Protein AF-A0A523YJK0-F1 (afdb_monomer_lite)

Secondary structure (DSSP, 8-state):
-PPEEEEEETTT--EEEEEHHHHHHHHHHHHH-TT-EEEEETTT--B-SS--TT--EEEEEE------

pLDDT: mean 86.33, std 12.62, range [39.94, 95.56]

Foldseek 3Di:
DFQWAWEAEPPVRDIDTDGQVVVQVVLVCQCPDPQHKFKAQPVVRDTDSHDDPPGRYIYIYRNPPPPD

Sequence (68 aa):
MTRMIKVRTLGSGEIREVTIQEAEKILEDTYNDPVGGLVADARTREVIYKISPNVEQIVIMEQMLGGG

Structure (mmCIF, N/CA/C/O backbone):
data_AF-A0A523YJK0-F1
#
_entry.id   AF-A0A523YJK0-F1
#
loop_
_atom_site.group_PDB
_atom_site.id
_atom_site.type_symbol
_atom_site.label_atom_id
_atom_site.label_alt_id
_atom_site.label_comp_id
_atom_site.label_asym_id
_atom_site.label_entity_id
_atom_site.label_seq_id
_atom_site.pdbx_PDB_ins_code
_atom_site.Cartn_x
_atom_site.Cartn_y
_atom_site.Cartn_z
_atom_site.occupancy
_atom_site.B_iso_or_equiv
_atom_site.auth_seq_id
_atom_site.auth_comp_id
_atom_site.auth_asym_id
_atom_site.auth_atom_id
_atom_site.pdbx_PDB_model_num
ATOM 1 N N . MET A 1 1 ? -6.107 -3.022 20.186 1.00 57.84 1 MET A N 1
ATOM 2 C CA . MET A 1 1 ? -5.504 -3.917 19.176 1.00 57.84 1 MET A CA 1
ATOM 3 C C . MET A 1 1 ? -5.215 -3.072 17.953 1.00 57.84 1 MET A C 1
ATOM 5 O O . MET A 1 1 ? -6.130 -2.410 17.478 1.00 57.84 1 MET A O 1
ATOM 9 N N . THR A 1 2 ? -3.964 -3.011 17.511 1.00 75.88 2 THR A N 1
ATOM 10 C CA . THR A 1 2 ? -3.585 -2.256 16.310 1.00 75.88 2 THR A CA 1
ATOM 11 C C . THR A 1 2 ? -3.984 -3.070 15.085 1.00 75.88 2 THR A C 1
ATOM 13 O O . THR A 1 2 ? -3.667 -4.255 15.012 1.00 75.88 2 THR A O 1
ATOM 16 N N . ARG A 1 3 ? -4.741 -2.473 14.159 1.00 83.56 3 ARG A N 1
ATOM 17 C CA . ARG A 1 3 ? -5.140 -3.142 12.916 1.00 83.56 3 ARG A CA 1
ATOM 1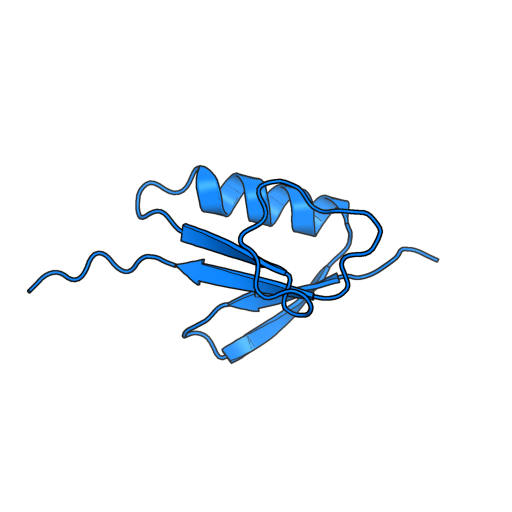8 C C . ARG A 1 3 ? -3.915 -3.280 12.014 1.00 83.56 3 ARG A C 1
ATOM 20 O O . ARG A 1 3 ? -3.238 -2.287 11.757 1.00 83.56 3 ARG A O 1
ATOM 27 N N . MET A 1 4 ? -3.682 -4.498 11.539 1.00 92.50 4 MET A N 1
ATOM 28 C CA . MET A 1 4 ? -2.603 -4.819 10.611 1.00 92.50 4 MET A CA 1
ATOM 29 C C . MET A 1 4 ? -3.152 -4.920 9.185 1.00 92.50 4 MET A C 1
ATOM 31 O O . MET A 1 4 ? -4.263 -5.407 8.971 1.00 92.50 4 MET A O 1
ATOM 35 N N . ILE A 1 5 ? -2.367 -4.455 8.222 1.00 94.06 5 ILE A N 1
ATOM 36 C CA . ILE A 1 5 ? -2.606 -4.502 6.784 1.00 94.06 5 ILE A CA 1
ATOM 37 C C . ILE A 1 5 ?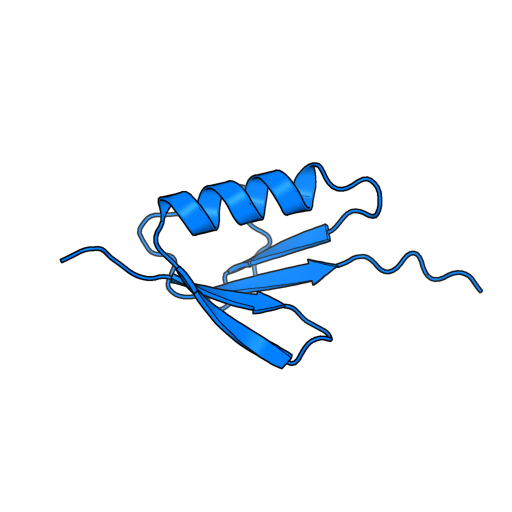 -1.511 -5.359 6.161 1.00 94.06 5 ILE A C 1
ATOM 39 O O . ILE A 1 5 ? -0.330 -5.206 6.471 1.00 94.06 5 ILE A O 1
ATOM 43 N N . LYS A 1 6 ? -1.894 -6.254 5.255 1.00 95.56 6 LYS A N 1
ATOM 44 C CA . LYS A 1 6 ? -0.946 -7.047 4.472 1.00 95.56 6 LYS A CA 1
ATOM 45 C C . LYS A 1 6 ? -0.466 -6.246 3.272 1.00 95.56 6 LYS A C 1
ATOM 47 O O . LYS A 1 6 ? -1.268 -5.747 2.493 1.00 95.56 6 LYS A O 1
ATOM 52 N N . VAL A 1 7 ? 0.837 -6.162 3.082 1.00 94.25 7 VAL A N 1
ATOM 53 C CA . VAL A 1 7 ? 1.456 -5.524 1.923 1.00 94.25 7 VAL A CA 1
ATOM 54 C C . VAL A 1 7 ? 2.137 -6.606 1.116 1.00 94.25 7 VAL A C 1
ATOM 56 O O . VAL A 1 7 ? 2.986 -7.325 1.640 1.00 94.25 7 VAL A O 1
ATOM 59 N N . ARG A 1 8 ? 1.760 -6.719 -0.154 1.00 92.81 8 ARG A N 1
ATOM 60 C CA . ARG A 1 8 ? 2.377 -7.641 -1.104 1.00 92.81 8 ARG A CA 1
ATOM 61 C C . ARG A 1 8 ? 3.022 -6.855 -2.232 1.00 92.81 8 ARG A C 1
ATOM 63 O O . ARG A 1 8 ? 2.322 -6.102 -2.899 1.00 92.81 8 ARG A O 1
ATOM 70 N N . THR A 1 9 ? 4.294 -7.097 -2.515 1.00 88.94 9 THR A N 1
ATOM 71 C CA . THR A 1 9 ? 4.942 -6.536 -3.709 1.00 88.94 9 THR A CA 1
ATOM 72 C C . THR A 1 9 ? 4.891 -7.553 -4.846 1.00 88.94 9 THR A C 1
ATOM 74 O O . THR A 1 9 ? 5.297 -8.712 -4.693 1.00 88.94 9 THR A O 1
ATOM 77 N N . LEU A 1 10 ? 4.342 -7.146 -5.989 1.00 84.06 10 LEU A N 1
ATOM 78 C CA . LEU A 1 10 ? 4.346 -7.946 -7.212 1.00 84.06 10 LEU A CA 1
ATOM 79 C C . LEU A 1 10 ? 5.791 -8.110 -7.706 1.00 84.06 10 LEU A C 1
ATOM 81 O O . LEU A 1 10 ? 6.534 -7.145 -7.781 1.00 84.06 10 LEU A O 1
ATOM 85 N N . GLY A 1 11 ? 6.197 -9.345 -8.007 1.00 79.31 11 GLY A N 1
ATOM 86 C CA . GLY A 1 11 ? 7.569 -9.686 -8.416 1.00 79.31 11 GLY A CA 1
ATOM 87 C C . GLY A 1 11 ? 8.443 -10.242 -7.286 1.00 79.31 11 GLY A C 1
ATOM 88 O O . GLY A 1 11 ? 9.137 -11.228 -7.507 1.00 79.31 11 GLY A O 1
ATOM 89 N N . SER A 1 12 ? 8.342 -9.701 -6.067 1.00 78.31 12 SER A N 1
ATOM 90 C CA . SER A 1 12 ? 9.107 -10.195 -4.903 1.00 78.31 12 SER A CA 1
ATOM 91 C C . SER A 1 12 ? 8.491 -11.457 -4.272 1.00 78.31 12 SER A C 1
ATOM 93 O O . SER A 1 12 ? 9.194 -12.327 -3.763 1.00 78.31 12 SER A O 1
ATOM 95 N N . GLY A 1 13 ? 7.159 -11.594 -4.312 1.00 76.62 13 GLY A N 1
ATOM 96 C CA . GLY A 1 13 ? 6.453 -12.712 -3.665 1.00 76.62 13 GLY A CA 1
ATOM 97 C C . GLY A 1 13 ? 6.341 -12.588 -2.139 1.00 76.62 13 GLY A C 1
ATOM 98 O O . GLY A 1 13 ? 5.603 -13.356 -1.523 1.00 76.62 13 GLY A O 1
ATOM 99 N N . GLU A 1 14 ? 6.999 -11.595 -1.543 1.00 84.00 14 GLU A N 1
ATOM 100 C CA . GLU A 1 14 ? 6.937 -11.294 -0.118 1.00 84.00 14 GLU A CA 1
ATOM 101 C C . GLU A 1 14 ? 5.585 -10.677 0.285 1.00 84.00 14 GLU A C 1
ATOM 103 O O . GLU A 1 14 ? 5.015 -9.836 -0.424 1.00 84.00 14 GLU A O 1
ATOM 108 N N . ILE A 1 15 ? 5.073 -11.106 1.443 1.00 92.12 15 ILE A N 1
ATOM 109 C CA . ILE A 1 15 ? 3.911 -10.518 2.114 1.00 92.12 15 ILE A CA 1
ATOM 110 C C . ILE A 1 15 ? 4.348 -10.110 3.518 1.00 92.12 15 ILE A C 1
ATOM 112 O O . ILE A 1 15 ? 4.749 -10.965 4.307 1.00 92.12 15 ILE A O 1
ATOM 116 N N . ARG A 1 16 ? 4.221 -8.822 3.840 1.00 93.94 16 ARG A N 1
ATOM 117 C CA . ARG A 1 16 ? 4.508 -8.269 5.173 1.00 93.94 16 ARG A CA 1
ATOM 118 C C . ARG A 1 16 ? 3.239 -7.734 5.826 1.00 93.94 16 ARG A C 1
ATOM 120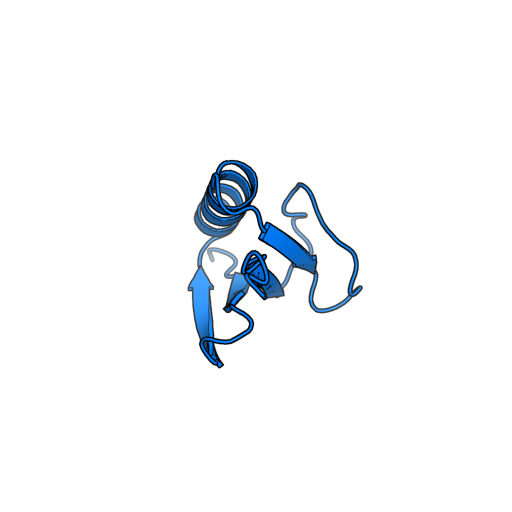 O O . ARG A 1 16 ? 2.385 -7.178 5.142 1.00 93.94 16 ARG A O 1
ATOM 127 N N . GLU A 1 17 ? 3.112 -7.893 7.137 1.00 95.38 17 GLU A N 1
ATOM 128 C CA . GLU A 1 17 ? 2.030 -7.293 7.923 1.00 95.38 17 GLU A CA 1
ATOM 129 C C . GLU A 1 17 ? 2.532 -6.006 8.569 1.00 95.38 17 GLU A C 1
ATOM 131 O O . GLU A 1 17 ? 3.545 -6.013 9.264 1.00 95.38 17 GLU A O 1
ATOM 136 N N . VAL A 1 18 ? 1.827 -4.905 8.331 1.00 94.38 18 VAL A N 1
ATOM 137 C CA . VAL A 1 18 ? 2.206 -3.568 8.799 1.00 94.38 18 VAL A CA 1
ATOM 138 C C . VAL A 1 18 ? 1.006 -2.857 9.409 1.00 94.38 18 VAL A C 1
ATOM 140 O O . VAL A 1 18 ? -0.141 -3.211 9.152 1.00 94.38 18 VAL A O 1
ATOM 143 N N . THR A 1 19 ? 1.241 -1.838 10.214 1.00 94.62 19 THR A N 1
ATOM 144 C CA . THR A 1 19 ? 0.186 -0.956 10.726 1.00 94.62 19 THR A CA 1
ATOM 145 C C . THR A 1 19 ? -0.407 -0.074 9.619 1.00 94.62 19 THR A C 1
ATOM 147 O O . THR A 1 19 ? 0.163 0.060 8.536 1.00 94.62 19 THR A O 1
ATOM 150 N N . ILE A 1 20 ? -1.549 0.572 9.882 1.00 92.25 20 ILE A N 1
ATOM 151 C CA . ILE A 1 20 ? -2.130 1.561 8.952 1.00 92.25 20 ILE A CA 1
ATOM 152 C C . ILE A 1 20 ? -1.122 2.669 8.628 1.00 92.25 20 ILE A C 1
ATOM 154 O O . ILE A 1 20 ? -0.954 3.007 7.463 1.00 92.25 20 ILE A O 1
ATOM 158 N N . GLN A 1 21 ? -0.418 3.181 9.638 1.00 92.44 21 GLN A N 1
ATOM 159 C CA . GLN A 1 21 ? 0.550 4.267 9.478 1.00 92.44 21 GLN A CA 1
ATOM 160 C C . GLN A 1 21 ? 1.729 3.853 8.591 1.00 92.44 21 GLN A C 1
ATOM 162 O O . GLN A 1 21 ? 2.197 4.619 7.753 1.00 92.44 21 GLN A O 1
ATOM 167 N N . GLU A 1 22 ? 2.207 2.620 8.747 1.00 93.69 22 GLU A N 1
ATOM 168 C CA . GLU A 1 22 ? 3.253 2.070 7.886 1.00 93.69 22 GLU A CA 1
ATOM 169 C C . GLU A 1 22 ? 2.748 1.830 6.461 1.00 93.69 22 GLU A C 1
ATOM 171 O O . GLU A 1 22 ? 3.474 2.110 5.512 1.00 93.69 22 GLU A O 1
ATOM 176 N N . ALA A 1 23 ? 1.509 1.359 6.286 1.00 93.31 23 ALA A N 1
ATOM 177 C CA . ALA A 1 23 ? 0.906 1.209 4.962 1.00 93.31 23 ALA A CA 1
ATOM 178 C C . ALA A 1 23 ? 0.747 2.559 4.243 1.00 93.31 23 ALA A C 1
ATOM 180 O O . ALA A 1 23 ? 0.996 2.637 3.041 1.00 93.31 23 ALA A O 1
ATOM 181 N N . GLU A 1 24 ? 0.365 3.616 4.965 1.00 93.88 24 GLU A N 1
ATOM 182 C CA . GLU A 1 24 ? 0.294 4.986 4.440 1.00 93.88 24 GLU A CA 1
ATOM 183 C C . GLU A 1 24 ? 1.669 5.478 3.991 1.00 93.88 24 GLU A C 1
ATOM 185 O O . GLU A 1 24 ? 1.802 5.965 2.869 1.00 93.88 24 GLU A O 1
ATOM 190 N N . LYS A 1 25 ? 2.699 5.261 4.816 1.00 93.94 25 LYS A N 1
ATOM 191 C CA . LYS A 1 25 ? 4.079 5.603 4.464 1.00 93.94 25 LYS A CA 1
ATOM 192 C C . LYS A 1 25 ? 4.555 4.855 3.217 1.00 93.94 25 LYS A C 1
ATOM 194 O O . LYS A 1 25 ? 5.110 5.461 2.315 1.00 93.94 25 LYS A O 1
ATOM 199 N N . ILE A 1 26 ? 4.292 3.552 3.133 1.00 91.94 26 ILE A N 1
ATOM 200 C CA . ILE A 1 26 ? 4.655 2.737 1.965 1.00 91.94 26 ILE A CA 1
ATOM 201 C C . ILE A 1 26 ? 3.950 3.235 0.698 1.00 91.94 26 ILE A C 1
ATOM 203 O O . ILE A 1 26 ? 4.549 3.237 -0.377 1.00 91.94 26 ILE A O 1
ATOM 207 N N . LEU A 1 27 ? 2.682 3.638 0.808 1.00 92.56 27 LEU A N 1
ATOM 208 C CA . LEU A 1 27 ? 1.929 4.201 -0.308 1.00 92.56 27 LEU A CA 1
ATOM 209 C C . LEU A 1 27 ? 2.555 5.515 -0.784 1.00 92.56 27 LEU A C 1
ATOM 211 O O . LEU A 1 27 ? 2.771 5.679 -1.982 1.00 92.56 27 LEU A O 1
ATOM 215 N N . GLU A 1 28 ? 2.872 6.418 0.142 1.00 93.12 28 GLU A N 1
ATOM 216 C CA . GLU A 1 28 ? 3.544 7.683 -0.160 1.00 93.12 28 GLU A CA 1
ATOM 217 C C . GLU A 1 28 ? 4.919 7.452 -0.804 1.00 93.12 28 GLU A C 1
ATOM 219 O O . GLU A 1 28 ? 5.195 8.010 -1.865 1.00 93.12 28 GLU A O 1
ATOM 224 N N . ASP A 1 29 ? 5.735 6.566 -0.229 1.00 91.44 29 ASP A N 1
ATOM 225 C CA . ASP A 1 29 ? 7.052 6.199 -0.758 1.00 91.44 29 ASP A CA 1
ATOM 226 C C . ASP A 1 29 ? 6.937 5.635 -2.188 1.00 91.44 29 ASP A C 1
ATOM 228 O O . ASP A 1 29 ? 7.698 6.027 -3.067 1.00 91.44 29 ASP A O 1
ATOM 232 N N . THR A 1 30 ? 5.940 4.780 -2.455 1.00 89.38 30 THR A N 1
ATOM 233 C CA . THR A 1 30 ? 5.708 4.182 -3.787 1.00 89.38 30 THR A CA 1
ATOM 234 C C . THR A 1 30 ? 5.364 5.237 -4.843 1.00 89.38 30 THR A C 1
ATOM 236 O O . THR A 1 30 ? 5.808 5.134 -5.985 1.00 89.38 30 THR A O 1
ATOM 239 N N . TYR A 1 31 ? 4.559 6.244 -4.493 1.00 89.50 31 TYR A N 1
ATOM 240 C CA . TYR A 1 31 ? 4.178 7.311 -5.428 1.00 89.50 31 TYR A CA 1
ATOM 241 C C . TYR A 1 31 ? 5.246 8.398 -5.580 1.00 89.50 31 TYR A C 1
ATOM 243 O O . TYR A 1 31 ? 5.258 9.092 -6.597 1.00 89.50 31 TYR A O 1
ATOM 251 N N . ASN A 1 32 ? 6.135 8.538 -4.597 1.00 89.94 32 ASN A N 1
ATOM 252 C CA . ASN A 1 32 ? 7.283 9.439 -4.657 1.00 89.94 32 ASN A CA 1
ATOM 253 C C . ASN A 1 32 ? 8.515 8.801 -5.324 1.00 89.94 32 ASN A C 1
ATOM 255 O O . ASN A 1 32 ? 9.481 9.514 -5.606 1.00 89.94 32 ASN A O 1
ATOM 259 N N . ASP A 1 33 ? 8.506 7.488 -5.575 1.00 85.25 33 ASP A N 1
ATOM 260 C CA . ASP A 1 33 ? 9.615 6.796 -6.228 1.00 85.25 33 ASP A CA 1
ATOM 261 C C . ASP A 1 33 ? 9.786 7.275 -7.690 1.00 85.25 33 ASP A C 1
ATOM 263 O O . ASP A 1 33 ? 8.817 7.260 -8.458 1.00 85.25 33 ASP A O 1
ATOM 267 N N . PRO A 1 34 ? 11.001 7.678 -8.119 1.00 79.62 34 PRO A N 1
ATOM 268 C CA . PRO A 1 34 ? 11.274 8.109 -9.494 1.00 79.62 34 PRO A CA 1
ATOM 269 C C . PRO A 1 34 ? 10.975 7.058 -10.571 1.00 79.62 34 PRO A C 1
ATOM 271 O O . PRO A 1 34 ? 10.710 7.417 -11.719 1.00 79.62 34 PRO A O 1
ATOM 274 N N . VAL A 1 35 ? 11.061 5.773 -10.225 1.00 79.31 35 VAL A N 1
ATOM 275 C CA . VAL A 1 35 ? 10.746 4.635 -11.101 1.00 79.31 35 VAL A CA 1
ATOM 276 C C . VAL A 1 35 ? 9.229 4.480 -11.257 1.00 79.31 35 VAL A C 1
ATOM 278 O O . VAL A 1 35 ? 8.749 4.001 -12.284 1.00 79.31 35 VAL A O 1
ATOM 281 N N . GLY A 1 36 ? 8.470 4.972 -10.279 1.00 78.62 36 GLY A N 1
ATOM 282 C CA . GLY A 1 36 ? 7.021 4.924 -10.248 1.00 78.62 36 GLY A CA 1
ATOM 283 C C . GLY A 1 36 ? 6.475 3.566 -9.812 1.00 78.62 36 GLY A C 1
ATOM 284 O O . GLY A 1 36 ? 7.098 2.508 -9.925 1.00 78.62 36 GLY A O 1
ATOM 285 N N . GLY A 1 37 ? 5.242 3.588 -9.325 1.00 86.62 37 GLY A N 1
ATOM 286 C CA . GLY A 1 37 ? 4.541 2.391 -8.898 1.00 86.62 37 GLY A CA 1
ATOM 287 C C . GLY A 1 37 ? 3.049 2.632 -8.742 1.00 86.62 37 GLY A C 1
ATOM 288 O O . GLY A 1 37 ? 2.563 3.764 -8.776 1.00 86.62 37 GLY A O 1
ATOM 289 N N . LEU A 1 38 ? 2.302 1.544 -8.604 1.00 91.44 38 LEU A N 1
ATOM 290 C CA . LEU A 1 38 ? 0.872 1.572 -8.328 1.00 91.44 38 LEU A CA 1
ATOM 291 C C . LEU A 1 38 ? 0.594 0.777 -7.063 1.00 91.44 38 LEU A C 1
ATOM 293 O O . LEU A 1 38 ? 1.090 -0.336 -6.898 1.00 91.44 38 LEU A O 1
ATOM 297 N N . VAL A 1 39 ? -0.250 1.328 -6.199 1.00 93.69 39 VAL A N 1
ATOM 298 C CA . VAL A 1 39 ? -0.778 0.613 -5.040 1.00 93.69 39 VAL A CA 1
ATOM 299 C C . VAL A 1 39 ? -2.241 0.295 -5.306 1.00 93.69 39 VAL A C 1
ATOM 301 O O . VAL A 1 39 ? -3.016 1.183 -5.653 1.00 93.69 39 VAL A O 1
ATOM 304 N N . ALA A 1 40 ? -2.632 -0.967 -5.153 1.00 94.56 40 ALA A N 1
ATOM 305 C CA . ALA A 1 40 ? -4.007 -1.418 -5.340 1.00 94.56 40 ALA A CA 1
ATOM 306 C C . ALA A 1 40 ? -4.552 -2.121 -4.092 1.00 94.56 40 ALA A C 1
ATOM 308 O O . ALA A 1 40 ? -3.824 -2.852 -3.420 1.00 94.56 40 ALA A O 1
ATOM 309 N N . ASP A 1 41 ? -5.841 -1.947 -3.802 1.00 95.06 41 ASP A N 1
ATOM 310 C CA . ASP A 1 41 ? -6.543 -2.766 -2.804 1.00 95.06 41 ASP A CA 1
ATOM 311 C C . ASP A 1 41 ? -6.715 -4.186 -3.370 1.00 95.06 41 ASP A C 1
ATOM 313 O O . ASP A 1 41 ? -7.288 -4.379 -4.444 1.00 95.06 41 ASP A O 1
ATOM 317 N N . ALA A 1 42 ? -6.226 -5.205 -2.660 1.00 92.94 42 ALA A N 1
ATOM 318 C CA . ALA A 1 42 ? -6.292 -6.589 -3.132 1.00 92.94 42 ALA A CA 1
ATOM 319 C C . ALA A 1 42 ? -7.733 -7.119 -3.258 1.00 92.94 42 ALA A C 1
ATOM 321 O O . ALA A 1 42 ? -7.985 -8.034 -4.048 1.00 92.94 42 ALA A O 1
AT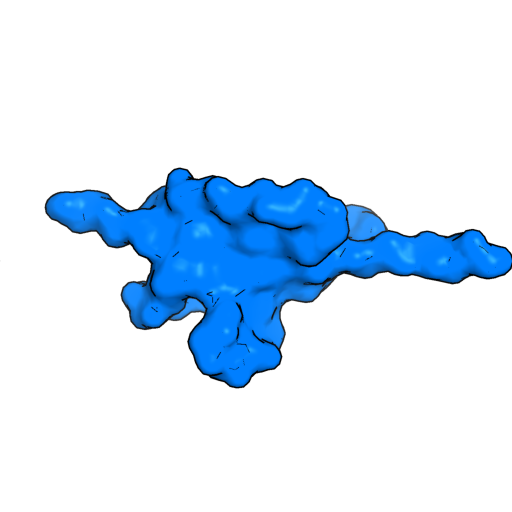OM 322 N N . ARG A 1 43 ? -8.675 -6.560 -2.486 1.00 91.25 43 ARG A N 1
ATOM 323 C CA . ARG A 1 43 ? -10.087 -6.952 -2.474 1.00 91.25 43 ARG A CA 1
ATOM 324 C C . ARG A 1 43 ? -10.842 -6.358 -3.657 1.00 91.25 43 ARG A C 1
ATOM 326 O O . ARG A 1 43 ? -11.544 -7.093 -4.346 1.00 91.25 43 ARG A O 1
ATOM 333 N N . THR A 1 44 ? -10.728 -5.046 -3.876 1.00 92.81 44 THR A N 1
ATOM 334 C CA . THR A 1 44 ? -11.464 -4.357 -4.956 1.00 92.81 44 THR A CA 1
ATOM 335 C C . THR A 1 44 ? -10.713 -4.374 -6.282 1.00 92.81 44 THR A C 1
ATOM 337 O O . THR A 1 44 ? -11.334 -4.226 -7.330 1.00 92.81 44 THR A O 1
ATOM 340 N N . ARG A 1 45 ? -9.395 -4.608 -6.245 1.00 90.88 45 ARG A N 1
ATOM 341 C CA . ARG A 1 45 ? -8.462 -4.497 -7.379 1.00 90.88 45 ARG A CA 1
ATOM 342 C C . ARG A 1 45 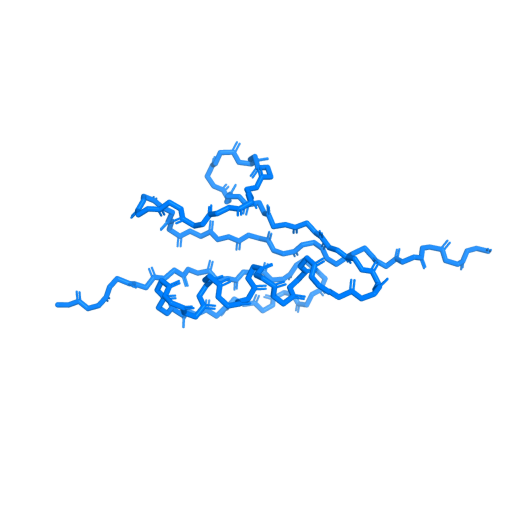? -8.377 -3.089 -7.965 1.00 90.88 45 ARG A C 1
ATOM 344 O O . ARG A 1 45 ? -7.907 -2.919 -9.086 1.00 90.88 45 ARG A O 1
ATOM 351 N N . GLU A 1 46 ? -8.817 -2.087 -7.215 1.00 94.00 46 GLU A N 1
ATOM 352 C CA . GLU A 1 46 ? -8.725 -0.691 -7.621 1.00 94.00 46 GLU A CA 1
ATOM 353 C C . GLU A 1 46 ? -7.407 -0.088 -7.150 1.00 94.00 46 GLU A C 1
ATOM 355 O O . GLU A 1 46 ? -6.936 -0.384 -6.049 1.00 94.00 46 GLU A O 1
ATOM 360 N N . VAL A 1 47 ? -6.830 0.780 -7.981 1.00 93.50 47 VAL A N 1
ATOM 361 C CA . VAL A 1 47 ? -5.681 1.601 -7.596 1.00 93.50 47 VAL A CA 1
ATOM 362 C C . VAL A 1 47 ? -6.144 2.613 -6.554 1.00 93.50 47 VAL A C 1
ATOM 364 O O . VAL A 1 47 ? -7.127 3.326 -6.761 1.00 93.50 47 VAL A O 1
ATOM 367 N N . ILE A 1 48 ? -5.436 2.669 -5.431 1.00 94.06 48 ILE A N 1
ATOM 368 C CA . ILE A 1 48 ? -5.769 3.529 -4.301 1.00 94.06 48 ILE A CA 1
ATOM 369 C C . ILE A 1 48 ? -4.660 4.550 -4.065 1.00 94.06 48 ILE A C 1
ATOM 371 O O . ILE A 1 48 ? -3.485 4.217 -4.023 1.00 94.06 48 ILE A O 1
ATOM 375 N N . TYR A 1 49 ? -5.059 5.796 -3.827 1.00 92.81 49 TYR A N 1
ATOM 376 C CA . TYR A 1 49 ? -4.150 6.899 -3.480 1.00 92.81 49 TYR A CA 1
ATOM 377 C C . TYR A 1 49 ? -4.180 7.232 -1.981 1.00 92.81 49 TYR A C 1
ATOM 379 O O . TYR A 1 49 ? -3.587 8.208 -1.537 1.00 92.81 49 TYR A O 1
ATOM 387 N N . LYS A 1 50 ? -4.933 6.450 -1.199 1.00 93.31 50 LYS A N 1
ATOM 388 C CA . LYS A 1 50 ? -5.057 6.566 0.256 1.00 93.31 50 LYS A CA 1
ATOM 389 C C . LYS A 1 50 ? -5.446 5.222 0.863 1.00 93.31 50 LYS A C 1
ATOM 391 O O . LYS A 1 50 ? -6.238 4.485 0.271 1.00 93.31 50 LYS A O 1
ATOM 396 N N . ILE A 1 51 ? -4.956 4.932 2.064 1.00 92.50 51 ILE A N 1
ATOM 397 C CA . ILE A 1 51 ? -5.330 3.727 2.806 1.00 92.50 51 ILE A CA 1
ATOM 398 C C . ILE A 1 51 ? -6.656 3.980 3.533 1.00 92.50 51 ILE A C 1
ATOM 400 O O . ILE A 1 51 ? -6.740 4.767 4.470 1.00 92.50 51 ILE A O 1
ATOM 404 N N . SER A 1 52 ? -7.731 3.334 3.080 1.00 88.38 52 SER A N 1
ATOM 405 C CA . SER A 1 52 ? -9.017 3.371 3.785 1.00 88.38 52 SER A CA 1
ATOM 406 C C . SER A 1 52 ? -8.958 2.491 5.038 1.00 88.38 52 SER A C 1
ATOM 408 O O . SER A 1 52 ? -8.333 1.428 5.001 1.00 88.38 52 SER A O 1
ATOM 410 N N . PRO A 1 53 ? -9.672 2.837 6.126 1.00 85.12 53 PRO A N 1
ATOM 411 C CA . PRO A 1 53 ? -9.722 2.009 7.329 1.00 85.12 53 PRO A CA 1
ATOM 412 C C . PRO A 1 53 ? -10.268 0.602 7.081 1.00 85.12 53 PRO A C 1
ATOM 414 O O . PRO A 1 53 ? -10.107 -0.242 7.947 1.00 85.12 53 PRO A O 1
ATOM 417 N N . ASN A 1 54 ? -10.902 0.335 5.934 1.00 87.81 54 ASN A N 1
ATOM 418 C CA . ASN A 1 54 ? -11.425 -0.982 5.562 1.00 87.81 54 ASN A CA 1
ATOM 419 C C . ASN A 1 54 ? -10.453 -1.830 4.729 1.00 87.81 54 ASN A C 1
ATOM 421 O O . ASN A 1 54 ? -10.791 -2.967 4.403 1.00 87.81 54 ASN A O 1
ATOM 425 N N . VAL A 1 55 ? -9.274 -1.307 4.389 1.00 91.88 55 VAL A N 1
ATOM 426 C CA . VAL A 1 55 ? -8.252 -2.054 3.651 1.00 91.88 55 VAL A CA 1
ATOM 427 C C . VAL A 1 55 ? -7.667 -3.134 4.559 1.00 91.88 55 VAL A C 1
ATOM 4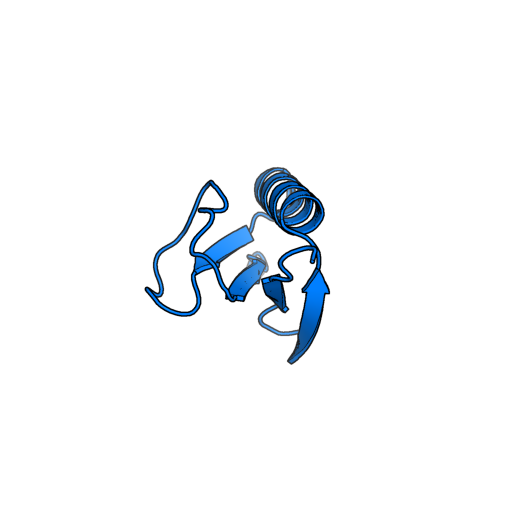29 O O . VAL A 1 55 ? -7.330 -2.893 5.720 1.00 91.88 55 VAL A O 1
ATOM 432 N N . GLU A 1 56 ? -7.599 -4.356 4.048 1.00 93.62 56 GLU A N 1
ATOM 433 C CA . GLU A 1 56 ? -6.984 -5.504 4.732 1.00 93.62 56 GLU A CA 1
ATOM 434 C C . GLU A 1 56 ? -5.671 -5.905 4.068 1.00 93.62 56 GLU A C 1
ATOM 436 O O . GLU A 1 56 ? -4.746 -6.375 4.730 1.00 93.62 56 GLU A O 1
ATOM 441 N N . GLN A 1 57 ? -5.575 -5.685 2.757 1.00 95.12 57 GLN A N 1
ATOM 442 C CA . GLN A 1 57 ? -4.399 -6.008 1.979 1.00 95.12 57 GLN A CA 1
ATOM 443 C C . GLN A 1 57 ? -4.229 -5.028 0.819 1.00 95.12 57 GLN A C 1
ATOM 445 O O . GLN A 1 57 ? -5.180 -4.757 0.086 1.00 95.12 57 GLN A O 1
ATOM 450 N N . ILE A 1 58 ? -2.998 -4.564 0.623 1.00 95.00 58 ILE A N 1
ATOM 451 C CA . ILE A 1 58 ? -2.579 -3.800 -0.549 1.00 95.00 58 ILE A CA 1
ATOM 452 C C . ILE A 1 58 ? -1.566 -4.585 -1.374 1.00 95.00 58 ILE A C 1
ATOM 454 O O . ILE A 1 58 ? -0.809 -5.417 -0.859 1.00 95.00 58 ILE A O 1
ATOM 458 N N . VAL A 1 59 ? -1.553 -4.300 -2.668 1.00 94.31 59 VAL A N 1
ATOM 459 C CA . VAL A 1 59 ? -0.597 -4.836 -3.628 1.00 94.31 59 VAL A CA 1
ATOM 460 C C . VAL A 1 59 ? 0.173 -3.680 -4.244 1.00 94.31 59 VAL A C 1
ATOM 462 O O . VAL A 1 59 ? -0.434 -2.757 -4.777 1.00 94.31 59 VAL A O 1
ATOM 465 N N . ILE A 1 60 ? 1.497 -3.745 -4.172 1.00 92.06 60 ILE A N 1
ATOM 466 C CA . ILE A 1 60 ? 2.412 -2.789 -4.792 1.00 92.06 60 ILE A CA 1
ATOM 467 C C . ILE A 1 60 ? 2.862 -3.369 -6.125 1.00 92.06 60 ILE A C 1
ATOM 469 O O . ILE A 1 60 ? 3.350 -4.499 -6.182 1.00 92.06 60 ILE A O 1
ATOM 473 N N . MET A 1 61 ? 2.681 -2.597 -7.186 1.00 89.06 61 MET A N 1
ATOM 474 C CA . MET A 1 61 ? 3.160 -2.875 -8.532 1.00 89.06 61 MET A CA 1
ATOM 475 C C . MET A 1 61 ? 4.248 -1.859 -8.843 1.00 89.06 61 MET A C 1
ATOM 477 O O . MET A 1 61 ? 3.942 -0.711 -9.153 1.00 89.06 61 MET A O 1
ATOM 481 N N . GLU A 1 62 ? 5.507 -2.262 -8.743 1.00 83.44 62 GLU A N 1
ATOM 482 C CA . GLU A 1 62 ? 6.619 -1.421 -9.183 1.00 83.44 62 GLU A CA 1
ATOM 483 C C . GLU A 1 62 ? 6.569 -1.328 -10.713 1.00 83.44 62 GLU A C 1
ATOM 485 O O . GLU A 1 62 ? 6.481 -2.354 -11.401 1.00 83.44 62 GLU A O 1
ATOM 490 N N . GLN A 1 63 ? 6.574 -0.111 -11.266 1.00 70.44 63 GLN A N 1
ATOM 491 C CA . GLN A 1 63 ? 6.728 0.049 -12.707 1.00 70.44 63 GLN A CA 1
ATOM 492 C C . GLN A 1 63 ? 8.199 -0.166 -13.031 1.00 70.44 63 GLN A C 1
ATOM 494 O O . GLN A 1 63 ? 8.979 0.773 -13.087 1.00 70.44 63 GLN A O 1
ATOM 499 N N . MET A 1 64 ? 8.606 -1.409 -13.280 1.00 62.06 64 MET A N 1
ATOM 500 C CA . MET A 1 64 ? 9.852 -1.612 -14.011 1.00 62.06 64 MET A CA 1
ATOM 501 C C . MET A 1 64 ? 9.683 -0.907 -15.358 1.00 62.06 64 MET A C 1
ATOM 503 O O . MET A 1 64 ? 8.925 -1.381 -16.205 1.00 62.06 64 MET A O 1
ATOM 507 N N . LEU A 1 65 ? 10.338 0.246 -15.536 1.00 54.34 65 LEU A N 1
ATOM 508 C CA . LEU A 1 65 ? 10.534 0.857 -16.844 1.00 54.34 65 LEU A CA 1
ATOM 509 C C . LEU A 1 65 ? 11.104 -0.246 -17.732 1.00 54.34 65 LEU A C 1
ATOM 511 O O . LEU A 1 65 ? 12.258 -0.644 -17.580 1.00 54.34 65 LEU A O 1
ATOM 515 N N . GLY A 1 66 ? 10.251 -0.805 -18.589 1.00 46.94 66 GLY A N 1
ATOM 516 C CA . GLY A 1 66 ? 10.632 -1.792 -19.578 1.00 46.94 66 GLY A CA 1
ATOM 517 C C . GLY A 1 66 ? 11.612 -1.135 -20.534 1.00 46.94 66 GLY A C 1
ATOM 518 O O . GLY A 1 66 ? 11.203 -0.538 -21.524 1.00 46.94 66 GLY A O 1
ATOM 519 N N . GLY A 1 67 ? 12.898 -1.209 -20.204 1.00 42.94 67 GLY A N 1
ATOM 520 C CA . GLY A 1 67 ? 13.985 -0.942 -21.127 1.00 42.94 67 GLY A CA 1
ATOM 521 C C . GLY A 1 67 ? 14.093 -2.126 -22.075 1.00 42.94 67 GLY A C 1
ATOM 522 O O . GLY A 1 67 ? 14.794 -3.092 -21.779 1.00 42.94 67 GLY A O 1
ATOM 523 N N . GLY A 1 68 ? 13.328 -2.066 -23.163 1.00 39.94 68 GLY A N 1
ATOM 524 C CA . GLY A 1 68 ? 13.691 -2.718 -24.419 1.00 39.94 68 GLY A CA 1
ATOM 525 C C . GLY A 1 68 ? 14.642 -1.827 -25.201 1.00 39.94 68 GLY A C 1
ATOM 526 O O . GLY A 1 68 ? 14.456 -0.590 -25.134 1.00 39.94 68 GLY A O 1
#

Radius of gyration: 11.9 Å; chains: 1; bounding box: 25×22×44 Å